Protein AF-A0A6A1R766-F1 (afdb_monomer_lite)

Radius of gyration: 23.25 Å; chains: 1; bounding box: 30×58×59 Å

InterPro domains:
  IPR032831 LPS-assembly lipoprotein LptM, conserved region [NF047847] (9-34)
  IPR032831 LPS-assembly lipoprotein LptM, conserved region [PF13627] (12-33)

Secondary structure (DSSP, 8-state):
---HHHHHHHHHHHHHHHHHHHHSS--SS-----SGGGTTSPPHHHHS--------------

Organism: NCBI:txid225992

Foldseek 3Di:
DDDPVNVVVVVVVVVVVVVVVVVPDDDDPDDDDPDPVCPPPDDPVNVPDPPDPPPPPDDDDD

pLDDT: mean 71.01, std 16.05, range [37.56, 96.94]

Structure (mmCIF, N/CA/C/O backbone):
data_AF-A0A6A1R766-F1
#
_entry.id   AF-A0A6A1R766-F1
#
loop_
_atom_site.group_PDB
_atom_site.id
_atom_site.type_symbol
_atom_site.label_atom_id
_atom_site.label_alt_id
_atom_site.label_comp_id
_atom_site.label_asym_id
_atom_site.label_entity_id
_atom_site.label_seq_id
_atom_site.pdbx_PDB_ins_code
_atom_site.Cartn_x
_atom_site.Cartn_y
_atom_site.Cartn_z
_atom_site.occupancy
_atom_site.B_iso_or_equiv
_atom_site.auth_seq_id
_atom_site.auth_comp_id
_atom_site.auth_asym_id
_atom_site.auth_atom_id
_atom_site.pdbx_PDB_model_num
ATOM 1 N N . MET A 1 1 ? 5.236 8.095 -32.002 1.00 72.38 1 MET A N 1
ATOM 2 C CA . MET A 1 1 ? 4.960 6.736 -31.481 1.00 72.38 1 MET A CA 1
ATOM 3 C C . MET A 1 1 ? 5.743 6.578 -30.189 1.00 72.38 1 MET A C 1
ATOM 5 O O . MET A 1 1 ? 6.875 7.043 -30.151 1.00 72.38 1 MET A O 1
ATOM 9 N N . LEU A 1 2 ? 5.145 6.050 -29.117 1.00 76.00 2 LEU A N 1
ATOM 10 C CA . LEU A 1 2 ? 5.867 5.874 -27.852 1.00 76.00 2 LEU A CA 1
ATOM 11 C C . LEU A 1 2 ? 6.836 4.694 -27.976 1.00 76.00 2 LEU A C 1
ATOM 13 O O . LEU A 1 2 ? 6.472 3.646 -28.503 1.00 76.00 2 LEU A O 1
ATOM 17 N N . ASN A 1 3 ? 8.054 4.865 -27.470 1.00 90.06 3 ASN A N 1
ATOM 18 C CA . ASN A 1 3 ? 9.052 3.802 -27.462 1.00 90.06 3 ASN A CA 1
ATOM 19 C C . ASN A 1 3 ? 8.629 2.691 -26.485 1.00 90.06 3 ASN A C 1
ATOM 21 O O . ASN A 1 3 ? 8.111 3.003 -25.408 1.00 90.06 3 ASN A O 1
ATOM 25 N N . PRO A 1 4 ? 8.900 1.410 -26.789 1.00 90.62 4 PRO A N 1
ATOM 26 C CA . PRO A 1 4 ? 8.485 0.282 -25.949 1.00 90.62 4 PRO A CA 1
ATOM 27 C C . PRO A 1 4 ? 9.013 0.389 -24.511 1.00 90.62 4 PRO A C 1
ATOM 29 O O . PRO A 1 4 ? 8.291 0.112 -23.557 1.00 90.62 4 PRO A O 1
ATOM 32 N N . SER A 1 5 ? 10.236 0.901 -24.342 1.00 92.62 5 SER A N 1
ATOM 33 C CA . SER A 1 5 ? 10.817 1.171 -23.021 1.00 92.62 5 SER A CA 1
ATOM 34 C C . SER A 1 5 ? 10.021 2.220 -22.226 1.00 92.62 5 SER A C 1
ATOM 36 O O . SER A 1 5 ? 9.785 2.059 -21.031 1.00 92.62 5 SER A O 1
ATOM 38 N N . GLN A 1 6 ? 9.508 3.262 -22.890 1.00 92.25 6 GLN A N 1
ATOM 39 C CA . GLN A 1 6 ? 8.721 4.309 -22.231 1.00 92.25 6 GLN A CA 1
ATOM 40 C C . GLN A 1 6 ? 7.363 3.782 -21.741 1.00 92.25 6 GLN A C 1
ATOM 42 O O . GLN A 1 6 ? 6.879 4.197 -20.688 1.00 92.25 6 GLN A O 1
ATOM 47 N N . ILE A 1 7 ? 6.758 2.856 -22.491 1.00 93.25 7 ILE A N 1
ATOM 48 C CA . ILE A 1 7 ? 5.506 2.195 -22.107 1.00 93.25 7 ILE A CA 1
ATOM 49 C C . ILE A 1 7 ? 5.738 1.331 -20.864 1.00 93.25 7 ILE A C 1
ATOM 51 O O . ILE A 1 7 ? 5.007 1.465 -19.884 1.00 93.25 7 ILE A O 1
ATOM 55 N N . LEU A 1 8 ? 6.798 0.515 -20.869 1.00 95.75 8 LEU A N 1
ATOM 56 C CA . LEU A 1 8 ? 7.124 -0.374 -19.754 1.00 95.75 8 LEU A CA 1
ATOM 57 C C . LEU A 1 8 ? 7.339 0.399 -18.445 1.00 95.75 8 LEU A C 1
ATOM 59 O O . LEU A 1 8 ? 6.739 0.067 -17.423 1.00 95.75 8 LEU A O 1
ATOM 63 N N . VAL A 1 9 ? 8.137 1.471 -18.488 1.00 95.50 9 VAL A N 1
ATOM 64 C CA . VAL A 1 9 ? 8.426 2.300 -17.307 1.00 95.50 9 VAL A CA 1
ATOM 65 C C . VAL A 1 9 ? 7.152 2.934 -16.742 1.00 95.50 9 VAL A C 1
ATOM 67 O O . VAL A 1 9 ? 6.945 2.924 -15.529 1.00 95.50 9 VAL A O 1
ATOM 70 N N . ARG A 1 10 ? 6.261 3.444 -17.603 1.00 95.25 10 ARG A N 1
ATOM 71 C CA . ARG A 1 10 ? 4.987 4.040 -17.171 1.00 95.25 10 ARG A CA 1
ATOM 72 C C . ARG A 1 10 ? 4.066 3.022 -16.504 1.00 95.25 10 ARG A C 1
ATOM 74 O O . ARG A 1 10 ? 3.485 3.334 -15.468 1.00 95.25 10 ARG A O 1
ATOM 81 N N . CYS A 1 11 ? 3.952 1.817 -17.058 1.00 96.25 11 CYS A N 1
ATOM 82 C CA . CYS A 1 11 ? 3.141 0.756 -16.461 1.00 96.25 11 CYS A CA 1
ATOM 83 C C . CYS A 1 11 ? 3.651 0.363 -15.069 1.00 96.25 11 CYS A C 1
ATOM 85 O O . CYS A 1 11 ? 2.853 0.260 -14.140 1.00 96.25 11 CYS A O 1
ATOM 87 N N . ILE A 1 12 ? 4.970 0.207 -14.907 1.00 96.94 12 ILE A N 1
ATOM 88 C CA . ILE A 1 12 ? 5.580 -0.118 -13.609 1.00 96.94 12 ILE A CA 1
ATOM 89 C C . ILE A 1 12 ? 5.330 1.004 -12.595 1.00 96.94 12 ILE A C 1
ATOM 91 O O . ILE A 1 12 ? 4.908 0.728 -11.474 1.00 96.94 12 ILE A O 1
ATOM 95 N N . ALA A 1 13 ? 5.537 2.264 -12.990 1.00 96.56 13 ALA A N 1
ATOM 96 C CA . ALA A 1 13 ? 5.320 3.410 -12.109 1.00 96.56 13 ALA A CA 1
ATOM 97 C C . ALA A 1 13 ? 3.862 3.501 -11.623 1.00 96.56 13 ALA A C 1
ATOM 99 O O . ALA A 1 13 ? 3.618 3.662 -10.429 1.00 96.56 13 ALA A O 1
ATOM 100 N N . LEU A 1 14 ? 2.889 3.331 -12.526 1.00 96.12 14 LEU A N 1
ATOM 101 C CA . LEU A 1 14 ? 1.468 3.339 -12.165 1.00 96.12 14 L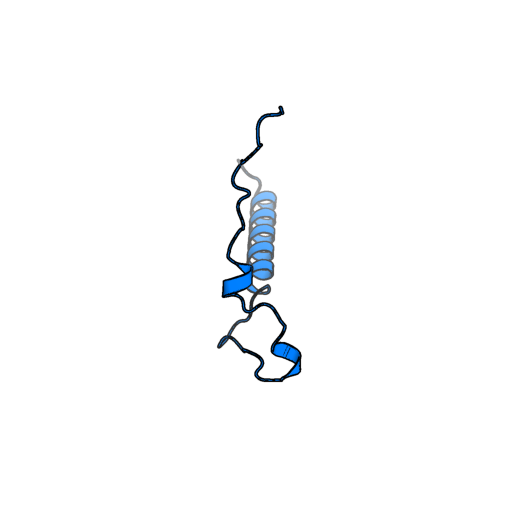EU A CA 1
ATOM 102 C C . LEU A 1 14 ? 1.104 2.178 -11.233 1.00 96.12 14 LEU A C 1
ATOM 104 O O . LEU A 1 14 ? 0.422 2.392 -10.231 1.00 96.12 14 LEU A O 1
ATOM 108 N N . ALA A 1 15 ? 1.591 0.967 -11.521 1.00 95.00 15 ALA A N 1
ATOM 109 C CA . ALA A 1 15 ? 1.361 -0.197 -10.669 1.00 95.00 15 ALA A CA 1
ATOM 110 C C . ALA A 1 15 ? 1.938 0.005 -9.256 1.00 95.00 15 ALA A C 1
ATOM 112 O O . AL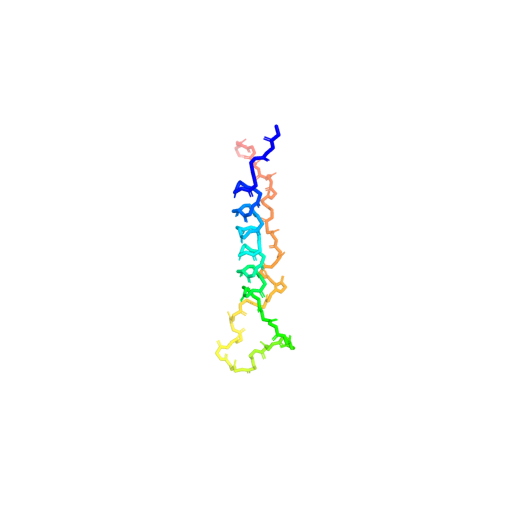A A 1 15 ? 1.268 -0.302 -8.270 1.00 95.00 15 ALA A O 1
ATOM 113 N N . ALA A 1 16 ? 3.140 0.581 -9.148 1.00 94.31 16 ALA A N 1
ATOM 114 C CA . ALA A 1 16 ? 3.764 0.897 -7.866 1.00 94.31 16 ALA A CA 1
ATOM 115 C C . ALA A 1 16 ? 2.958 1.933 -7.063 1.00 94.31 16 ALA A C 1
ATOM 117 O O . ALA A 1 16 ? 2.738 1.741 -5.867 1.00 94.31 16 ALA A O 1
ATOM 118 N N . CYS A 1 17 ? 2.459 2.994 -7.709 1.00 92.50 17 CYS A N 1
ATOM 119 C CA . CYS A 1 17 ? 1.605 3.988 -7.052 1.00 92.50 17 CYS A CA 1
ATOM 120 C C . CYS A 1 17 ? 0.311 3.371 -6.506 1.00 92.50 17 CYS A C 1
ATOM 122 O O . CYS A 1 17 ? -0.051 3.617 -5.355 1.00 92.50 17 CYS A O 1
ATOM 124 N N . VAL A 1 18 ? -0.369 2.540 -7.302 1.00 91.12 18 VAL A N 1
ATOM 125 C CA . VAL A 1 18 ? -1.590 1.847 -6.862 1.00 91.12 18 VAL A CA 1
ATOM 126 C C . VAL A 1 18 ? -1.291 0.909 -5.694 1.00 91.12 18 VAL A C 1
ATOM 128 O O 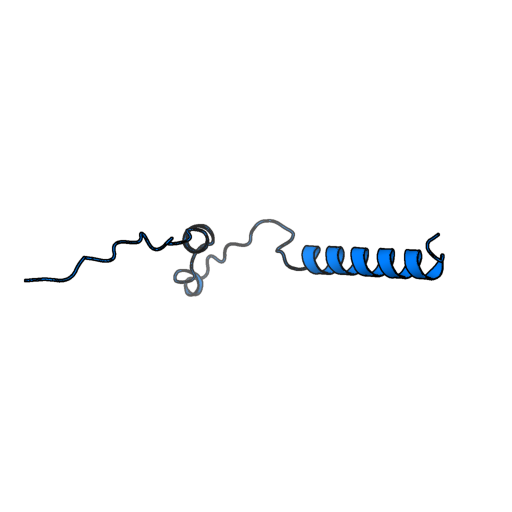. VAL A 1 18 ? -2.029 0.907 -4.710 1.00 91.12 18 VAL A O 1
ATOM 131 N N . ALA A 1 19 ? -0.189 0.158 -5.756 1.00 88.62 19 ALA A N 1
ATOM 132 C CA . ALA A 1 19 ? 0.224 -0.725 -4.671 1.00 88.62 19 ALA A CA 1
ATOM 133 C C . ALA A 1 19 ? 0.462 0.053 -3.366 1.00 88.62 19 ALA A C 1
ATOM 135 O O . ALA A 1 19 ? -0.096 -0.324 -2.334 1.00 88.62 19 ALA A O 1
ATOM 136 N N . ALA A 1 20 ? 1.199 1.168 -3.423 1.00 84.69 20 ALA A N 1
ATOM 137 C CA . ALA A 1 20 ? 1.478 2.021 -2.268 1.00 84.69 20 ALA A CA 1
ATOM 138 C C . ALA A 1 20 ? 0.199 2.608 -1.647 1.00 84.69 20 ALA A C 1
ATOM 140 O O . ALA A 1 20 ? 0.013 2.534 -0.434 1.00 84.69 20 ALA A O 1
ATOM 141 N N . LEU A 1 21 ? -0.722 3.117 -2.472 1.00 82.94 21 LEU A N 1
ATOM 142 C CA . LEU A 1 21 ? -2.017 3.624 -2.003 1.00 82.94 21 LEU A CA 1
ATOM 143 C C . LEU A 1 21 ? -2.868 2.515 -1.377 1.00 82.94 21 LEU A C 1
ATOM 145 O O . LEU A 1 21 ? -3.465 2.700 -0.321 1.00 82.94 21 LEU A O 1
ATOM 149 N N . SER A 1 22 ? -2.879 1.332 -1.991 1.00 78.12 22 SER A N 1
ATOM 150 C CA . SER A 1 22 ? -3.643 0.181 -1.502 1.00 78.12 22 SER A CA 1
ATOM 151 C C . SER A 1 22 ? -3.083 -0.431 -0.212 1.00 78.12 22 SER A C 1
ATOM 153 O O . SER A 1 22 ? -3.785 -1.208 0.440 1.00 78.12 22 SER A O 1
ATOM 155 N N . ALA A 1 23 ? -1.828 -0.115 0.125 1.00 68.31 23 ALA A N 1
ATOM 156 C CA . ALA A 1 23 ? -1.164 -0.485 1.371 1.00 68.31 23 ALA A CA 1
ATOM 157 C C . ALA A 1 23 ? -1.344 0.577 2.473 1.00 68.31 23 ALA A C 1
ATOM 159 O O . ALA A 1 23 ? -1.081 0.295 3.637 1.00 68.31 23 ALA A O 1
ATOM 160 N N . CYS A 1 24 ? -1.826 1.779 2.138 1.00 74.75 24 CYS A N 1
ATOM 161 C CA . CYS A 1 24 ? -2.024 2.889 3.074 1.00 74.75 24 CYS A CA 1
ATOM 162 C C . CYS A 1 24 ? -3.378 2.832 3.824 1.00 74.75 24 CYS A C 1
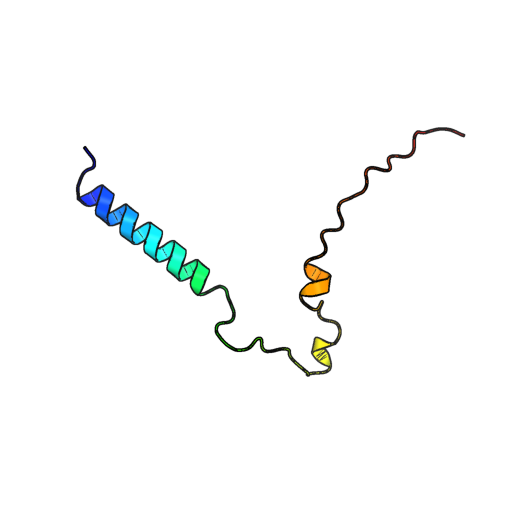ATOM 164 O O . CYS A 1 24 ? -3.857 3.838 4.334 1.00 74.75 24 CYS A O 1
ATOM 166 N N . GLY A 1 25 ? -4.022 1.663 3.910 1.00 67.75 25 GLY A N 1
ATOM 167 C CA . GLY A 1 25 ? -5.328 1.507 4.561 1.00 67.75 25 GLY A CA 1
ATOM 168 C C . GLY A 1 25 ? -5.453 0.206 5.348 1.00 67.75 25 GLY A C 1
ATOM 169 O O . GLY A 1 25 ? -4.792 -0.787 5.042 1.00 67.75 25 GLY A O 1
ATOM 170 N N . GLN A 1 26 ? -6.323 0.197 6.364 1.00 69.06 26 GLN A N 1
ATOM 171 C CA . GLN A 1 26 ? -6.635 -1.014 7.122 1.00 69.06 26 GLN A CA 1
ATOM 172 C C . GLN A 1 26 ? -7.435 -1.976 6.232 1.00 69.06 26 GLN A C 1
ATOM 174 O O . GLN A 1 26 ? -8.622 -1.780 5.988 1.00 69.06 26 GLN A O 1
ATOM 179 N N . ARG A 1 27 ? -6.775 -3.020 5.720 1.00 61.66 27 ARG A N 1
ATOM 180 C CA . ARG A 1 27 ? -7.459 -4.152 5.084 1.00 61.66 27 ARG A CA 1
ATOM 181 C C . ARG A 1 27 ? -8.008 -5.074 6.170 1.00 61.66 27 ARG A C 1
ATOM 183 O O . ARG A 1 27 ? -7.229 -5.667 6.908 1.00 61.66 27 ARG A O 1
ATOM 190 N N . GLY A 1 28 ? -9.329 -5.202 6.250 1.00 69.12 28 GLY A N 1
ATOM 191 C CA . GLY A 1 28 ? -10.015 -6.044 7.236 1.00 69.12 28 GLY A CA 1
ATOM 192 C C . GLY A 1 28 ? -11.145 -5.297 7.949 1.00 69.12 28 GLY A C 1
ATOM 193 O O . GLY A 1 28 ? -11.426 -4.151 7.595 1.00 69.12 28 GLY A O 1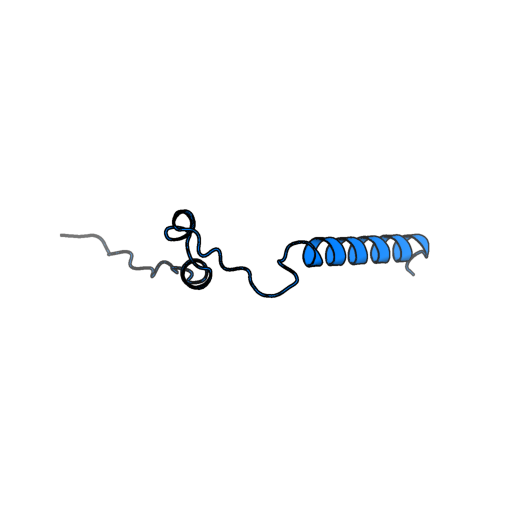
ATOM 194 N N . PRO A 1 29 ? -11.823 -5.927 8.927 1.00 65.00 29 PRO A N 1
ATOM 195 C CA . PRO A 1 29 ? -12.790 -5.223 9.759 1.00 65.00 29 PRO A CA 1
ATOM 196 C C . PRO A 1 29 ? -12.100 -4.039 10.439 1.00 65.00 29 PRO A C 1
ATOM 198 O O . PRO A 1 29 ? -10.979 -4.170 10.933 1.00 65.00 29 PRO A O 1
ATOM 201 N N . LEU A 1 30 ? -12.771 -2.887 10.433 1.00 60.72 30 LEU A N 1
ATOM 202 C CA . LEU A 1 30 ? -12.290 -1.671 11.074 1.00 60.72 30 LEU A CA 1
ATOM 203 C C . LEU A 1 30 ? -12.045 -1.968 12.560 1.00 60.72 30 LEU A C 1
ATOM 205 O O . LEU A 1 30 ? -12.994 -2.155 13.323 1.00 60.72 30 LEU A O 1
ATOM 209 N N . TYR A 1 31 ? -10.779 -2.063 12.964 1.00 61.84 31 TYR A N 1
ATOM 210 C CA . TYR A 1 31 ? -10.420 -2.293 14.357 1.00 61.84 31 TYR A CA 1
ATOM 211 C C . TYR A 1 31 ? -10.591 -0.975 15.102 1.00 61.84 31 TYR A C 1
ATOM 213 O O . TYR A 1 31 ? -9.740 -0.089 15.017 1.00 61.84 31 TYR A O 1
ATOM 221 N N . LEU A 1 32 ? -11.711 -0.845 15.808 1.00 65.00 32 LEU A N 1
ATOM 222 C CA . LEU A 1 32 ? -11.938 0.229 16.764 1.00 65.00 32 LEU A CA 1
ATOM 223 C C . LEU A 1 32 ? -11.317 -0.187 18.103 1.00 65.00 32 LEU A C 1
ATOM 225 O O . LEU A 1 32 ? -11.792 -1.148 18.710 1.00 65.00 32 LEU A O 1
ATOM 229 N N . PRO A 1 33 ? -10.252 0.487 18.570 1.00 60.44 33 PRO A N 1
ATOM 230 C CA . PRO A 1 33 ? -9.659 0.166 19.858 1.00 60.44 33 PRO A CA 1
ATOM 231 C C . PRO A 1 33 ? -10.650 0.491 20.987 1.00 60.44 33 PRO A C 1
ATOM 233 O O . PRO A 1 33 ? -11.059 1.639 21.137 1.00 60.44 33 PRO A O 1
ATOM 236 N N . THR A 1 34 ? -11.006 -0.508 21.798 1.00 68.69 34 THR A N 1
ATOM 237 C CA . THR A 1 34 ? -11.875 -0.353 22.989 1.00 68.69 34 THR A CA 1
ATOM 238 C C . THR A 1 34 ? -11.082 0.016 24.255 1.00 68.69 34 THR A C 1
ATOM 240 O O . THR A 1 34 ? -11.656 0.222 25.321 1.00 68.69 34 THR A O 1
ATOM 243 N N . GLU A 1 35 ? -9.752 0.107 24.155 1.00 74.38 35 GLU A N 1
ATOM 244 C CA . GLU A 1 35 ? -8.862 0.490 25.256 1.00 74.38 35 GLU A CA 1
ATOM 245 C C . GLU A 1 35 ? -9.217 1.905 25.770 1.00 74.38 35 GLU A C 1
ATOM 247 O O . GLU A 1 35 ? -9.394 2.818 24.956 1.00 74.38 35 GLU A O 1
ATOM 252 N N . PRO A 1 36 ? -9.265 2.157 27.092 1.00 61.62 36 PRO A N 1
ATOM 253 C CA . PRO A 1 36 ? -9.584 3.480 27.646 1.00 61.62 36 PRO A CA 1
ATOM 254 C C . PRO A 1 36 ? -8.643 4.601 27.166 1.00 61.62 36 PRO A C 1
ATOM 256 O O . PRO A 1 36 ? -9.052 5.756 27.078 1.00 61.62 36 PRO A O 1
ATOM 259 N N . ALA A 1 37 ? -7.412 4.275 26.756 1.00 64.25 37 ALA A N 1
ATOM 260 C CA . ALA A 1 37 ? -6.474 5.226 26.148 1.00 64.25 37 ALA A CA 1
ATOM 261 C C . ALA A 1 37 ? -6.916 5.752 24.761 1.00 64.25 37 ALA A C 1
ATOM 263 O O . ALA A 1 37 ? -6.379 6.751 24.279 1.00 64.25 37 ALA A O 1
ATOM 264 N N . ALA A 1 38 ? -7.886 5.099 24.112 1.00 61.09 38 ALA A N 1
ATOM 265 C CA . ALA A 1 38 ? -8.447 5.507 22.827 1.00 61.09 38 ALA A CA 1
ATOM 266 C C . ALA A 1 38 ? -9.726 6.356 22.953 1.00 61.09 38 ALA A C 1
ATOM 268 O O . ALA A 1 38 ? -10.168 6.911 21.953 1.00 61.09 38 ALA A O 1
ATOM 269 N N . GLN A 1 39 ? -10.288 6.530 24.159 1.00 60.81 39 GLN A N 1
ATOM 270 C CA . GLN A 1 39 ? -11.532 7.293 24.371 1.00 60.81 39 GLN A CA 1
ATOM 271 C C . GLN A 1 39 ? -11.431 8.779 24.000 1.00 60.81 39 GLN A C 1
ATOM 273 O O . GLN A 1 39 ? -12.441 9.385 23.667 1.00 60.81 39 GLN A O 1
ATOM 278 N N . ASN A 1 40 ? -10.227 9.360 24.025 1.00 61.62 40 ASN A N 1
ATOM 279 C CA . ASN A 1 40 ? -9.973 10.752 23.621 1.00 61.62 40 ASN A CA 1
ATOM 280 C C . ASN A 1 40 ? -9.308 10.879 22.236 1.00 61.62 40 ASN A C 1
ATOM 282 O O . ASN A 1 40 ? -8.854 11.955 21.852 1.00 61.62 40 ASN A O 1
ATOM 286 N N . ARG A 1 41 ? -9.204 9.784 21.472 1.00 62.31 41 ARG A N 1
ATOM 287 C CA . ARG A 1 41 ? -8.795 9.855 20.064 1.00 62.31 41 ARG A CA 1
ATOM 288 C C . ARG A 1 41 ? -10.029 10.253 19.259 1.00 62.31 41 ARG A C 1
ATOM 290 O O . ARG A 1 41 ? -11.077 9.638 19.422 1.00 62.31 41 ARG A O 1
ATOM 297 N N . ALA A 1 42 ? -9.902 11.256 18.393 1.00 57.97 42 ALA A N 1
ATOM 298 C CA . ALA A 1 42 ? -10.973 11.637 17.479 1.00 57.97 42 ALA A CA 1
ATOM 299 C C . ALA A 1 42 ? -11.445 10.395 16.706 1.00 57.97 42 ALA A C 1
ATOM 301 O O . ALA A 1 42 ? -10.668 9.767 15.981 1.00 57.97 42 ALA A O 1
ATOM 302 N N . THR A 1 43 ? -12.700 9.999 16.903 1.00 59.09 43 THR A N 1
ATOM 303 C CA . THR A 1 43 ? -13.308 8.951 16.093 1.00 59.09 43 THR A CA 1
ATOM 304 C C . THR A 1 43 ? -13.448 9.502 14.676 1.00 59.09 43 THR A C 1
ATOM 306 O O . THR A 1 43 ? -13.766 10.671 14.471 1.00 59.09 43 THR A O 1
ATOM 309 N N . LEU A 1 44 ? -13.164 8.664 13.680 1.00 57.59 44 LEU A N 1
ATOM 310 C CA . LEU A 1 44 ? -13.173 9.012 12.254 1.00 57.59 44 LEU A CA 1
ATOM 311 C C . LEU A 1 44 ? -14.329 9.932 11.780 1.00 57.59 44 LEU A C 1
ATOM 313 O O . LEU A 1 44 ? -14.037 10.806 10.965 1.00 57.59 44 LEU A O 1
ATOM 317 N N . PRO A 1 45 ? -15.590 9.818 12.262 1.00 56.81 45 PRO A N 1
ATOM 318 C CA . PRO A 1 45 ? -16.642 10.772 11.892 1.00 56.81 45 PRO A CA 1
ATOM 319 C C . PRO A 1 45 ? -16.371 12.223 12.331 1.00 56.81 45 PRO A C 1
ATOM 321 O O . PRO A 1 45 ? -16.599 13.129 11.536 1.00 56.81 45 PRO A O 1
ATOM 324 N N . GLU A 1 46 ? -15.829 12.457 13.531 1.00 58.97 46 GLU A N 1
ATOM 325 C CA . GLU A 1 46 ? -15.517 13.808 14.041 1.00 58.97 46 GLU A CA 1
ATOM 326 C C . GLU A 1 46 ? -14.310 14.441 13.331 1.00 58.97 46 GLU A C 1
ATOM 328 O O . GLU A 1 46 ? -14.188 15.657 13.258 1.00 58.97 46 GLU A O 1
ATOM 333 N N . SER A 1 47 ? -13.409 13.628 12.768 1.00 60.44 47 SER A N 1
ATOM 334 C CA . SER A 1 47 ? -12.274 14.135 11.981 1.00 60.44 47 SER A CA 1
ATOM 335 C C . SER A 1 47 ? -12.646 14.476 10.532 1.00 60.44 47 SER A C 1
ATOM 337 O O . SER A 1 47 ? -11.855 15.123 9.844 1.00 60.44 47 SER A O 1
ATOM 339 N N . MET A 1 48 ? -13.800 14.002 10.048 1.00 58.41 48 MET A N 1
ATOM 340 C CA . MET A 1 48 ? -14.266 14.187 8.669 1.00 58.41 48 MET A CA 1
ATOM 341 C C . MET A 1 48 ? -15.275 15.327 8.505 1.00 58.41 48 MET A C 1
ATOM 343 O O . MET A 1 48 ? -15.761 15.527 7.394 1.00 58.41 48 MET A O 1
ATOM 347 N N . THR A 1 49 ? -15.590 16.091 9.551 1.00 64.00 49 THR A N 1
ATOM 348 C CA . THR A 1 49 ? -16.352 17.338 9.423 1.00 64.00 49 THR A CA 1
ATOM 349 C C . THR A 1 49 ? -15.380 18.486 9.126 1.00 64.00 49 THR A C 1
ATOM 351 O O . THR A 1 49 ? -14.750 19.021 10.038 1.00 64.00 49 THR A O 1
ATOM 354 N N . PRO A 1 50 ? -15.197 18.903 7.856 1.00 60.84 50 PRO A N 1
ATOM 355 C CA . PRO A 1 50 ? -14.480 20.136 7.588 1.00 60.84 50 PRO A CA 1
ATOM 356 C C . PRO A 1 50 ? -15.285 21.282 8.203 1.00 60.84 50 PRO A C 1
ATOM 358 O O . PRO A 1 50 ? -16.391 21.591 7.761 1.00 60.84 50 PRO A O 1
ATOM 361 N N . SER A 1 51 ? -14.736 21.936 9.222 1.00 65.19 51 SER A N 1
ATOM 362 C CA . SER A 1 51 ? -15.191 23.257 9.634 1.00 65.19 51 SER A CA 1
ATOM 363 C C . SER A 1 51 ? -14.809 24.232 8.521 1.00 65.19 51 SER A C 1
ATOM 365 O O . SER A 1 51 ? -13.720 24.810 8.539 1.00 65.19 51 SER A O 1
ATOM 367 N N . LEU A 1 52 ? -15.662 24.369 7.500 1.00 64.12 52 LEU A N 1
ATOM 368 C CA . LEU A 1 52 ? -15.530 25.482 6.567 1.00 64.12 52 LEU A CA 1
ATOM 369 C C . LEU A 1 52 ? -15.650 26.768 7.395 1.00 64.12 52 LEU A C 1
ATOM 371 O O . LEU A 1 52 ? -16.647 26.919 8.108 1.00 64.12 52 LEU A O 1
ATOM 375 N N . PRO A 1 53 ? -14.679 27.695 7.337 1.00 58.44 53 PRO A N 1
ATOM 376 C CA . PRO A 1 53 ? -14.884 29.002 7.926 1.00 58.44 53 PRO A CA 1
ATOM 377 C C . PRO A 1 53 ? -16.044 29.654 7.170 1.00 58.44 53 PRO A C 1
ATOM 379 O O . PRO A 1 53 ? -15.921 29.991 5.992 1.00 58.44 53 PRO A O 1
ATOM 382 N N . LEU A 1 54 ? -17.191 29.809 7.833 1.00 59.59 54 LEU A N 1
ATOM 383 C CA . LEU A 1 54 ? -18.170 30.803 7.415 1.00 59.59 54 LEU A CA 1
ATOM 384 C C . LEU A 1 54 ? -17.417 32.134 7.399 1.00 59.59 54 LEU A C 1
ATOM 386 O O . LEU A 1 54 ? -16.951 32.583 8.446 1.00 59.59 54 LEU A O 1
ATOM 390 N N . GLN A 1 55 ? -17.266 32.750 6.224 1.00 59.09 55 GLN A N 1
ATOM 391 C CA . GLN A 1 55 ? -16.891 34.157 6.138 1.00 59.09 55 GLN A CA 1
ATOM 392 C C . GLN A 1 55 ? -17.968 34.962 6.866 1.00 59.09 55 GLN A C 1
ATOM 394 O O . GLN A 1 55 ? -19.004 35.307 6.312 1.00 59.09 55 GLN A O 1
ATOM 399 N N . SER A 1 56 ? -17.730 35.209 8.144 1.00 57.03 56 SER A N 1
ATOM 400 C CA . SER A 1 56 ? -18.369 36.259 8.916 1.00 57.03 56 SER A CA 1
ATOM 401 C C . SER A 1 56 ? -17.236 37.191 9.305 1.00 57.03 56 SER A C 1
ATOM 403 O O . SER A 1 56 ? -16.725 37.128 10.416 1.00 57.03 56 SER A O 1
ATOM 405 N N . GLU A 1 57 ? -16.765 37.969 8.333 1.00 50.41 57 GLU A N 1
ATOM 406 C CA . GLU A 1 57 ? -15.989 39.169 8.619 1.00 50.41 57 GLU A CA 1
ATOM 407 C C . GLU A 1 57 ? -17.004 40.207 9.123 1.00 50.41 57 GLU A C 1
ATOM 409 O O . GLU A 1 57 ? -17.874 40.618 8.349 1.00 50.41 57 GLU A O 1
ATOM 414 N N . PRO A 1 58 ? -17.002 40.573 10.419 1.00 44.59 58 PRO A N 1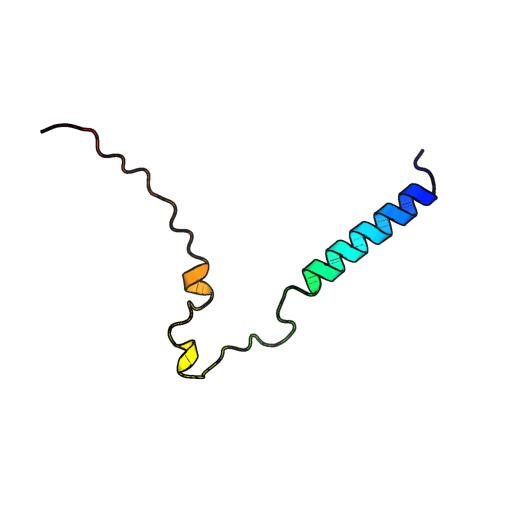
ATOM 415 C CA . PRO A 1 58 ? -17.816 41.676 10.878 1.00 44.59 58 PRO A CA 1
ATOM 416 C C . PRO A 1 58 ? -17.167 42.958 10.368 1.00 44.59 58 PRO A C 1
ATOM 418 O O . PRO A 1 58 ? -16.001 43.246 10.646 1.00 44.59 58 PRO A O 1
ATOM 421 N N . ALA A 1 59 ? -17.947 43.718 9.609 1.00 50.34 59 ALA A N 1
ATOM 422 C CA . ALA A 1 59 ? -17.643 45.097 9.306 1.00 50.34 59 ALA A CA 1
ATOM 423 C C . ALA A 1 59 ? -17.357 45.850 10.613 1.00 50.34 59 ALA A C 1
ATOM 425 O O . ALA A 1 59 ? -18.119 45.787 11.578 1.00 50.34 59 ALA A O 1
ATOM 426 N N . THR A 1 60 ? -16.221 46.536 10.608 1.00 52.47 60 THR A N 1
ATOM 427 C CA . THR A 1 60 ? -15.849 47.640 11.483 1.00 52.47 60 THR A CA 1
ATOM 428 C C . THR A 1 60 ? -17.049 48.507 11.877 1.00 52.47 60 THR A C 1
ATOM 430 O O . THR A 1 60 ? -17.878 48.832 11.032 1.00 52.47 60 THR A O 1
ATOM 433 N N . GLU A 1 61 ? -17.010 48.977 13.127 1.00 44.38 61 GLU A N 1
ATOM 434 C CA . GLU A 1 61 ? -17.402 50.327 13.571 1.00 44.38 61 GLU A CA 1
ATOM 435 C C . GLU A 1 61 ? -18.541 50.414 14.612 1.00 44.38 61 GLU A C 1
ATOM 437 O O . GLU A 1 61 ? -19.711 50.225 14.300 1.00 44.38 61 GLU A O 1
ATOM 442 N N . ARG A 1 62 ? -18.121 50.861 15.812 1.00 37.56 62 ARG A N 1
ATOM 443 C CA . ARG A 1 62 ? -18.846 51.568 16.892 1.00 37.56 62 ARG A CA 1
ATOM 444 C C . ARG A 1 62 ? -19.723 50.799 17.881 1.00 37.56 62 ARG A C 1
ATOM 446 O O . ARG A 1 62 ? -20.856 50.406 17.546 1.00 37.56 62 ARG A O 1
#

Sequence (62 aa):
MLNPSQILVRCIALAACVAALSACGQRGPLYLPTEPAAQNRATLPESMTPSLPLQSEPATER